Protein AF-A0A523YTC3-F1 (afdb_monomer_lit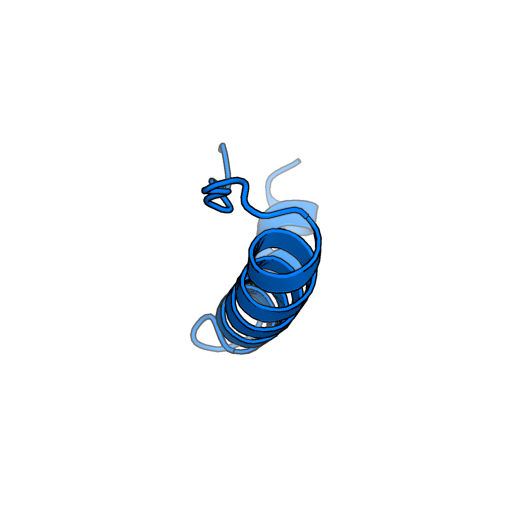e)

Secondary structure (DSSP, 8-state):
-HHHHHHHH-GGGHHHHHHHHHHHHHHHHTT---------

Structure (mmCIF, N/CA/C/O backbone):
data_AF-A0A523YTC3-F1
#
_entry.id   AF-A0A523YTC3-F1
#
loop_
_atom_site.group_PDB
_atom_site.id
_atom_site.type_symbol
_atom_site.label_atom_id
_atom_site.label_alt_id
_atom_site.label_comp_id
_atom_site.label_asym_id
_atom_site.label_entity_id
_atom_site.label_seq_id
_atom_site.pdbx_PDB_ins_code
_atom_site.Cartn_x
_atom_site.Cartn_y
_atom_site.Cartn_z
_atom_site.occupancy
_atom_site.B_iso_or_equiv
_atom_site.auth_seq_id
_atom_site.auth_comp_id
_atom_site.auth_asym_id
_atom_site.auth_atom_id
_atom_site.pdbx_PDB_model_num
ATOM 1 N N . ALA A 1 1 ? 15.512 10.028 -8.310 1.00 58.28 1 ALA A N 1
ATOM 2 C CA . ALA A 1 1 ? 14.077 10.354 -8.453 1.00 58.28 1 ALA A CA 1
ATOM 3 C C . ALA A 1 1 ? 13.360 9.336 -9.349 1.00 58.28 1 ALA A C 1
ATOM 5 O O . ALA A 1 1 ? 12.785 8.404 -8.802 1.00 58.28 1 ALA A O 1
ATOM 6 N N . LYS A 1 2 ? 13.462 9.391 -10.693 1.00 61.53 2 LYS A N 1
ATOM 7 C CA . LYS A 1 2 ? 12.801 8.397 -11.581 1.00 61.53 2 LYS A CA 1
ATOM 8 C C . LYS A 1 2 ? 13.276 6.944 -11.399 1.00 61.53 2 LYS A C 1
ATOM 10 O O . LYS A 1 2 ? 12.481 6.019 -11.535 1.00 61.53 2 LYS A O 1
ATOM 15 N N . GLU A 1 3 ? 14.544 6.726 -11.048 1.00 68.00 3 GLU A N 1
ATOM 16 C CA . GLU A 1 3 ? 15.067 5.378 -10.760 1.00 68.00 3 GLU A CA 1
ATOM 17 C C . GLU A 1 3 ? 14.493 4.755 -9.480 1.00 68.00 3 GLU A C 1
ATOM 19 O O . GLU A 1 3 ? 14.264 3.545 -9.420 1.00 68.00 3 GLU A O 1
ATOM 24 N N . ASP A 1 4 ? 14.225 5.573 -8.463 1.00 78.81 4 ASP A N 1
ATOM 25 C CA . ASP A 1 4 ? 13.703 5.109 -7.175 1.00 78.81 4 ASP A CA 1
ATOM 26 C C . ASP A 1 4 ? 12.242 4.673 -7.317 1.00 78.81 4 ASP A C 1
ATOM 28 O O . ASP A 1 4 ? 11.833 3.646 -6.775 1.00 78.81 4 ASP A O 1
ATOM 32 N N . LEU A 1 5 ? 11.487 5.382 -8.158 1.00 78.62 5 LEU A N 1
ATOM 33 C CA . LEU A 1 5 ? 10.128 5.017 -8.553 1.00 78.62 5 LEU A CA 1
ATOM 34 C C . LEU A 1 5 ? 10.054 3.638 -9.205 1.00 78.62 5 LEU A C 1
ATOM 36 O O . LEU A 1 5 ? 9.214 2.819 -8.829 1.00 78.62 5 LEU A O 1
ATOM 40 N N . GLY A 1 6 ? 10.960 3.349 -10.142 1.00 83.75 6 GLY A N 1
ATOM 41 C CA . GLY A 1 6 ? 11.029 2.041 -10.796 1.00 83.75 6 GLY A CA 1
ATOM 42 C C . GLY A 1 6 ? 11.281 0.903 -9.801 1.00 83.75 6 GLY A C 1
ATOM 43 O O . GLY A 1 6 ? 10.632 -0.146 -9.874 1.00 83.75 6 GLY A O 1
ATOM 44 N N . LYS A 1 7 ? 12.163 1.132 -8.820 1.00 84.44 7 LYS A N 1
ATOM 45 C CA . LYS A 1 7 ? 12.444 0.176 -7.735 1.00 84.44 7 LYS A CA 1
ATOM 46 C C . LYS A 1 7 ? 11.235 -0.030 -6.817 1.00 84.44 7 LYS A C 1
ATOM 48 O O . LYS A 1 7 ? 10.936 -1.170 -6.460 1.00 84.44 7 LYS A O 1
ATOM 53 N N . VAL A 1 8 ? 10.520 1.042 -6.468 1.00 85.50 8 VAL A N 1
ATOM 54 C CA . VAL A 1 8 ? 9.356 1.000 -5.564 1.00 85.50 8 VAL A CA 1
ATOM 55 C C . VAL A 1 8 ? 8.128 0.364 -6.226 1.00 85.50 8 VAL A C 1
ATOM 57 O O . VAL A 1 8 ? 7.420 -0.417 -5.589 1.00 85.50 8 VAL A O 1
ATOM 60 N N . ILE A 1 9 ? 7.877 0.635 -7.509 1.00 87.94 9 ILE A N 1
ATOM 61 C CA . ILE A 1 9 ? 6.779 0.003 -8.258 1.00 87.94 9 ILE A CA 1
ATOM 62 C C . ILE A 1 9 ? 7.077 -1.490 -8.459 1.00 87.94 9 ILE A C 1
ATOM 64 O O . ILE A 1 9 ? 6.209 -2.345 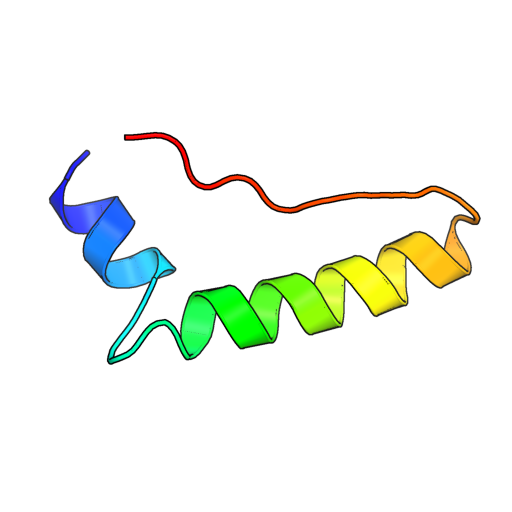-8.230 1.00 87.94 9 ILE A O 1
ATOM 68 N N . GLY A 1 10 ? 8.322 -1.812 -8.822 1.00 89.69 10 GLY A N 1
ATOM 69 C CA . GLY A 1 10 ? 8.758 -3.163 -9.150 1.00 89.69 10 GLY A CA 1
ATOM 70 C C . GLY A 1 10 ? 8.164 -3.676 -10.468 1.00 89.69 10 GLY A C 1
ATOM 71 O O . GLY A 1 10 ? 7.308 -3.050 -11.097 1.00 89.69 10 GLY A O 1
ATOM 72 N N . LYS A 1 11 ? 8.601 -4.860 -10.907 1.00 89.25 11 LYS A N 1
ATOM 73 C CA . LYS A 1 11 ? 8.140 -5.463 -12.170 1.00 89.25 11 LYS A CA 1
ATOM 74 C C . LYS A 1 11 ? 6.617 -5.666 -12.137 1.00 89.25 11 LYS A C 1
ATOM 76 O O . LYS A 1 11 ? 6.104 -6.339 -11.243 1.00 89.25 11 LYS A O 1
ATOM 81 N N . GLN A 1 12 ? 5.904 -5.070 -13.099 1.00 87.81 12 GLN A N 1
ATOM 82 C CA . GLN A 1 12 ? 4.432 -5.086 -13.200 1.00 87.81 12 GLN A CA 1
ATOM 83 C C . GLN A 1 12 ? 3.688 -4.507 -11.976 1.00 87.81 12 GLN A C 1
ATOM 85 O O . GLN A 1 12 ? 2.533 -4.852 -11.734 1.00 87.81 12 GLN A O 1
ATOM 90 N N . GLY A 1 13 ? 4.328 -3.660 -11.162 1.00 89.94 13 GLY A N 1
ATOM 91 C CA . GLY A 1 13 ? 3.674 -3.091 -9.978 1.00 89.94 13 GLY A CA 1
ATOM 92 C C . GLY A 1 13 ? 3.527 -4.065 -8.805 1.00 89.94 13 GLY A C 1
ATOM 93 O O . GLY A 1 13 ? 2.762 -3.795 -7.875 1.00 89.94 13 GLY A O 1
ATOM 94 N N . ARG A 1 14 ? 4.227 -5.211 -8.829 1.00 92.94 14 ARG A N 1
ATOM 95 C CA . ARG A 1 14 ? 4.135 -6.244 -7.783 1.00 92.94 14 ARG A CA 1
ATOM 96 C C . ARG A 1 14 ? 4.515 -5.699 -6.403 1.00 92.94 14 ARG A C 1
ATOM 98 O O . ARG A 1 14 ? 3.810 -5.976 -5.434 1.00 92.94 14 ARG A O 1
ATOM 105 N N . THR A 1 15 ? 5.576 -4.898 -6.325 1.00 92.31 15 THR A N 1
ATOM 106 C CA . THR A 1 15 ? 6.055 -4.306 -5.067 1.00 92.31 15 THR A CA 1
ATOM 107 C C . THR A 1 15 ? 5.061 -3.273 -4.538 1.00 92.31 15 THR A C 1
ATOM 109 O O . THR A 1 15 ? 4.632 -3.374 -3.389 1.00 92.31 15 THR A O 1
ATOM 112 N N . ALA A 1 16 ? 4.575 -2.367 -5.393 1.00 92.56 16 ALA A N 1
ATOM 113 C CA . ALA A 1 16 ? 3.536 -1.403 -5.016 1.00 92.56 16 ALA A CA 1
ATOM 114 C C . ALA A 1 16 ? 2.241 -2.085 -4.531 1.00 92.56 16 ALA A C 1
ATOM 116 O O . ALA A 1 16 ? 1.588 -1.612 -3.598 1.00 92.56 16 ALA A O 1
ATOM 117 N N . ARG A 1 17 ? 1.860 -3.224 -5.126 1.00 92.81 17 ARG A N 1
ATOM 118 C CA . ARG A 1 17 ? 0.680 -3.996 -4.705 1.00 92.81 17 ARG A CA 1
ATOM 119 C C . ARG A 1 17 ? 0.871 -4.662 -3.338 1.00 92.81 17 ARG A C 1
ATOM 121 O O . ARG A 1 17 ? -0.050 -4.631 -2.518 1.00 92.81 17 ARG A O 1
ATOM 128 N N . ALA A 1 18 ? 2.054 -5.215 -3.075 1.00 93.62 18 ALA A N 1
ATOM 129 C CA . ALA A 1 18 ? 2.398 -5.758 -1.762 1.00 93.62 18 ALA A CA 1
ATOM 130 C C . ALA A 1 18 ? 2.351 -4.662 -0.685 1.00 93.62 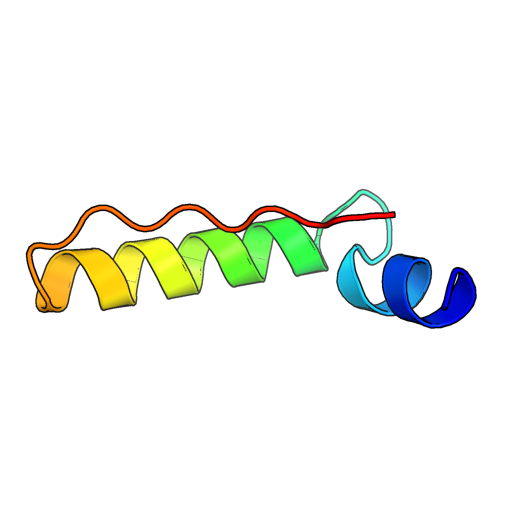18 ALA A C 1
ATOM 132 O O . ALA A 1 18 ? 1.690 -4.838 0.339 1.00 93.62 18 ALA A O 1
ATOM 133 N N . MET A 1 19 ? 2.940 -3.493 -0.960 1.00 93.12 19 MET A N 1
ATOM 134 C CA . MET A 1 19 ? 2.898 -2.347 -0.045 1.00 93.12 19 MET A CA 1
ATOM 135 C C . MET A 1 19 ? 1.466 -1.897 0.262 1.00 93.12 19 MET A C 1
ATOM 137 O O . MET A 1 19 ? 1.135 -1.703 1.427 1.00 93.12 19 MET A O 1
ATOM 141 N N . ARG A 1 20 ? 0.581 -1.806 -0.742 1.00 92.88 20 ARG A N 1
ATOM 142 C CA . ARG A 1 20 ? -0.843 -1.473 -0.522 1.00 92.88 20 ARG A CA 1
ATOM 143 C C . ARG A 1 20 ? -1.560 -2.478 0.373 1.00 92.88 20 ARG A C 1
ATOM 145 O O . ARG A 1 20 ? -2.391 -2.082 1.183 1.00 92.88 20 ARG A O 1
ATOM 152 N N . THR A 1 21 ? -1.236 -3.761 0.235 1.00 93.62 21 THR A N 1
ATOM 153 C CA . THR A 1 21 ? -1.836 -4.827 1.050 1.00 93.62 21 THR A CA 1
ATOM 154 C C . THR A 1 21 ? -1.423 -4.683 2.513 1.00 93.62 21 THR A C 1
ATOM 156 O O . THR A 1 21 ? -2.274 -4.698 3.401 1.00 93.62 21 THR A O 1
ATOM 159 N N . ILE A 1 22 ? -0.128 -4.464 2.762 1.00 93.38 22 ILE A N 1
ATOM 160 C CA . ILE A 1 22 ? 0.409 -4.242 4.111 1.00 93.38 22 ILE A CA 1
ATOM 161 C C . ILE A 1 22 ? -0.175 -2.964 4.718 1.00 93.38 22 ILE A C 1
ATOM 163 O O . ILE A 1 22 ? -0.632 -2.983 5.860 1.00 93.38 22 ILE A O 1
ATOM 167 N N . LEU A 1 23 ? -0.205 -1.874 3.946 1.00 93.75 23 LEU A N 1
ATOM 168 C CA . LEU A 1 23 ? -0.782 -0.608 4.383 1.00 93.75 23 LEU A CA 1
ATOM 169 C C . LEU A 1 23 ? -2.254 -0.800 4.764 1.00 93.75 23 LEU A C 1
ATOM 171 O O . LEU A 1 23 ? -2.643 -0.431 5.860 1.00 93.75 23 LEU A O 1
ATOM 175 N N . GLY A 1 24 ? -3.049 -1.465 3.921 1.00 92.94 24 GLY A N 1
ATOM 176 C CA . GLY A 1 24 ? -4.453 -1.761 4.206 1.00 92.94 24 GLY A CA 1
ATOM 177 C C . GLY A 1 24 ? -4.652 -2.560 5.499 1.00 92.94 24 GLY A C 1
ATOM 178 O O . GLY A 1 24 ? -5.515 -2.214 6.308 1.00 92.94 24 GLY A O 1
ATOM 179 N N . ALA A 1 25 ? -3.822 -3.578 5.742 1.00 93.25 25 ALA A N 1
ATOM 180 C CA . ALA A 1 25 ? -3.857 -4.362 6.977 1.00 93.25 25 ALA A CA 1
ATOM 181 C C . ALA A 1 25 ? -3.502 -3.514 8.216 1.00 93.25 25 ALA A C 1
ATOM 183 O O . ALA A 1 25 ? -4.213 -3.548 9.225 1.00 93.25 25 ALA A O 1
ATOM 184 N N . ALA A 1 26 ? -2.447 -2.700 8.132 1.00 93.94 26 ALA A N 1
ATOM 185 C CA . ALA A 1 26 ? -2.030 -1.809 9.214 1.00 93.94 26 ALA A CA 1
ATOM 186 C C . ALA A 1 26 ? -3.080 -0.720 9.505 1.00 93.94 26 ALA A C 1
ATOM 188 O O . ALA A 1 26 ? -3.433 -0.468 10.658 1.0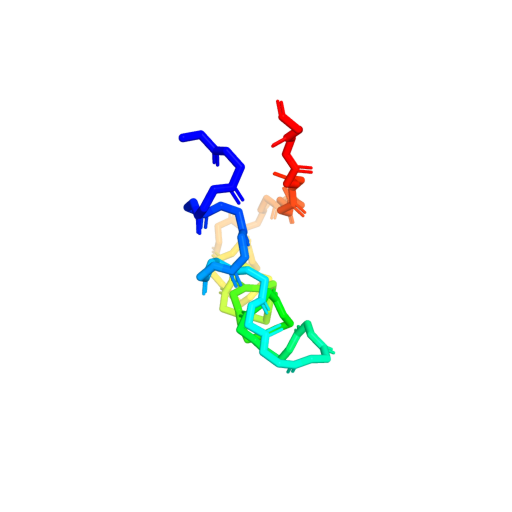0 93.94 26 ALA A O 1
ATOM 189 N N . SER A 1 27 ? -3.635 -0.119 8.458 1.00 93.44 27 SER A N 1
ATOM 190 C CA . SER A 1 27 ? -4.672 0.911 8.516 1.00 93.44 27 SER A CA 1
ATOM 191 C C . SER A 1 27 ? -5.981 0.385 9.104 1.00 93.44 27 SER A C 1
ATOM 193 O O . SER A 1 27 ? -6.623 1.078 9.896 1.00 93.44 27 SER A O 1
ATOM 195 N N . THR A 1 28 ? -6.323 -0.876 8.818 1.00 92.25 28 THR A N 1
ATOM 196 C CA . THR A 1 28 ? -7.477 -1.560 9.424 1.00 92.25 28 THR A CA 1
ATOM 197 C C . THR A 1 28 ? -7.323 -1.657 10.941 1.00 92.25 28 THR A C 1
ATOM 199 O O . THR A 1 28 ? -8.252 -1.315 11.674 1.00 92.25 28 THR A O 1
ATOM 202 N N . LYS A 1 29 ? -6.130 -2.025 11.434 1.00 91.94 29 LYS A N 1
ATOM 203 C CA . LYS A 1 29 ? -5.833 -2.056 12.878 1.00 91.94 29 LYS A CA 1
ATOM 204 C C . LYS A 1 29 ? -5.965 -0.674 13.525 1.00 91.94 29 LYS A C 1
ATOM 206 O O . LYS A 1 29 ? -6.437 -0.566 14.652 1.00 91.94 29 LYS A O 1
ATOM 211 N N . LEU A 1 30 ? -5.577 0.378 12.808 1.00 93.44 30 LEU A N 1
ATOM 212 C CA . LEU A 1 30 ? -5.656 1.763 13.279 1.00 93.44 30 LEU A CA 1
ATOM 213 C C . LEU A 1 30 ? -7.039 2.406 13.077 1.00 93.44 30 LEU A C 1
ATOM 215 O O . LEU A 1 30 ? -7.208 3.568 13.445 1.00 93.44 30 LEU A O 1
ATOM 219 N N . ARG A 1 31 ? -8.014 1.691 12.490 1.00 90.81 31 ARG A N 1
ATOM 220 C CA . ARG A 1 31 ? -9.332 2.221 12.078 1.00 90.81 31 ARG A CA 1
ATOM 221 C C . ARG A 1 31 ? -9.234 3.512 11.257 1.00 90.81 31 ARG A C 1
ATOM 223 O O . ARG A 1 31 ? -10.098 4.382 11.334 1.00 90.81 31 ARG A O 1
ATOM 230 N N . LYS A 1 32 ? -8.173 3.640 10.464 1.00 91.94 32 LYS A N 1
ATOM 231 C CA . LYS A 1 32 ? -7.950 4.772 9.560 1.00 91.94 32 LYS A CA 1
ATOM 232 C C . LYS A 1 32 ? -7.962 4.258 8.135 1.00 91.94 32 LYS A C 1
ATOM 234 O O . LYS A 1 32 ? -7.506 3.153 7.871 1.00 91.94 32 LYS A O 1
ATOM 239 N N . ARG A 1 33 ? -8.473 5.053 7.199 1.00 88.25 33 ARG A N 1
ATOM 240 C CA . ARG A 1 33 ? -8.363 4.739 5.774 1.00 88.25 33 ARG A CA 1
ATOM 241 C C . ARG A 1 33 ? -7.075 5.373 5.262 1.00 88.25 33 ARG A C 1
ATOM 243 O O . ARG A 1 33 ? -6.920 6.585 5.356 1.00 88.25 33 ARG A O 1
ATOM 250 N N . SER A 1 34 ? -6.148 4.561 4.766 1.00 87.38 34 SER A N 1
ATOM 251 C CA . SER A 1 34 ? -4.885 5.044 4.198 1.00 87.38 34 SER A CA 1
ATOM 252 C C . SER A 1 34 ? -4.718 4.484 2.794 1.00 87.38 34 SER A C 1
ATOM 254 O O . SER A 1 34 ? -5.028 3.318 2.546 1.00 87.38 34 SER A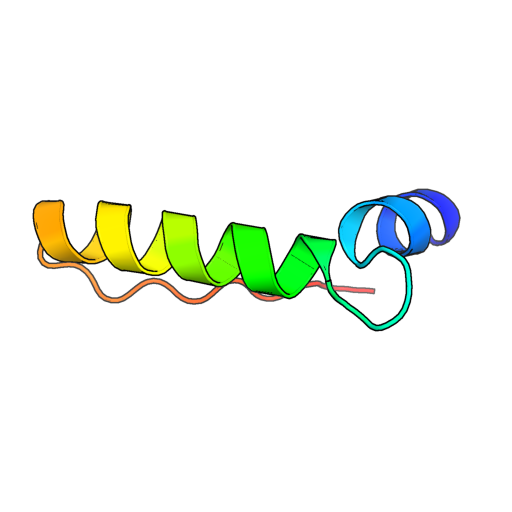 O 1
ATOM 256 N N . VAL A 1 35 ? -4.244 5.324 1.879 1.00 88.31 35 VAL A N 1
ATOM 257 C CA . VAL A 1 35 ? -4.012 4.984 0.474 1.00 88.31 35 VAL A CA 1
ATOM 258 C C . VAL A 1 35 ? -2.560 5.311 0.156 1.00 88.31 35 VAL A C 1
ATOM 260 O O . VAL A 1 35 ? -2.062 6.360 0.549 1.00 88.31 35 VAL A O 1
ATOM 263 N N . LEU A 1 36 ? -1.875 4.385 -0.515 1.00 88.44 36 LEU A N 1
ATOM 264 C CA . LEU A 1 36 ? -0.517 4.606 -1.001 1.00 88.44 36 LEU A CA 1
ATOM 265 C C . LEU A 1 36 ? -0.580 5.257 -2.386 1.00 88.44 36 LEU A C 1
ATOM 267 O O . LEU A 1 36 ? -0.926 4.581 -3.366 1.00 88.44 36 LEU A O 1
ATOM 271 N N . GLU A 1 37 ? -0.214 6.534 -2.450 1.00 87.12 37 GLU A N 1
ATOM 272 C CA . GLU A 1 37 ? 0.004 7.277 -3.691 1.00 87.12 37 GLU A CA 1
ATOM 273 C C . GLU A 1 37 ? 1.501 7.356 -3.985 1.00 87.12 37 GLU A C 1
ATOM 275 O O .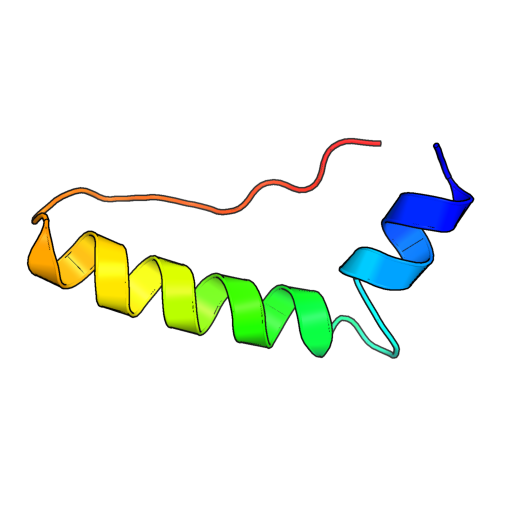 GLU A 1 37 ? 2.312 7.662 -3.114 1.00 87.12 37 GLU A O 1
ATOM 280 N N . ILE A 1 38 ? 1.865 7.014 -5.217 1.00 84.19 38 ILE A N 1
ATOM 281 C CA . ILE A 1 38 ? 3.238 7.068 -5.708 1.00 84.19 38 ILE A CA 1
ATOM 282 C C . ILE A 1 38 ? 3.304 8.298 -6.616 1.00 84.19 38 ILE A C 1
ATOM 284 O O . ILE A 1 38 ? 2.642 8.311 -7.652 1.00 84.19 38 ILE A O 1
ATOM 288 N N . LEU A 1 39 ? 4.035 9.327 -6.184 1.00 77.44 39 LEU A N 1
ATOM 289 C CA . LEU A 1 39 ? 4.185 10.613 -6.877 1.00 77.44 39 LEU A CA 1
ATOM 290 C C . LEU A 1 39 ? 5.442 10.598 -7.768 1.00 77.44 39 LEU A C 1
ATOM 292 O O . LEU A 1 39 ? 6.418 9.941 -7.407 1.00 77.44 39 LEU A O 1
ATOM 296 N N . GLU A 1 40 ? 5.384 11.275 -8.921 1.00 66.31 40 GLU A N 1
ATOM 297 C CA . GLU A 1 40 ? 6.425 11.288 -9.975 1.00 66.31 40 GLU A CA 1
ATOM 298 C C . GLU A 1 40 ? 7.689 12.092 -9.615 1.00 66.31 40 GLU A C 1
ATOM 300 O O . GLU A 1 40 ? 7.553 13.162 -8.979 1.00 66.31 40 GLU A O 1
#

Foldseek 3Di:
DVVVLCVCCDDVNPNVVVVQVVVVVVCVVVVHDDDDDDDD

Sequence (40 aa):
AKEDLGKVIGKQGRTARAMRTILGAASTKLRKRSVLEILE

pLDDT: mean 86.9, std 8.97, range [58.28, 93.94]

Radius of gyration: 11.43 Å; chains: 1; bounding box: 24×18×26 Å